Protein AF-A0A382JEU6-F1 (afdb_monomer)

Mean predicted aligned error: 6.32 Å

Foldseek 3Di:
DPPPPPPPDPDPVNLVVVVCVLCVLLVHDCPDDDDDDDPDDDQQNDDPVVLVVVLVCCVVVVAAEDEASDDDDPRNLVVSCVSNVRHHYYYPVRSVVSSVVVVVVD

Organism: NCBI:txid408172

pLDDT: mean 87.34, std 13.99, range [35.72, 96.75]

InterPro domains:
  IPR016496 GTPase HflX [PTHR10229] (3-106)
  IPR025121 GTPase HflX, N-terminal [PF13167] (14-101)
  IPR042108 GTPase HflX, N-terminal domain superfamily [G3DSA:3.40.50.11060] (5-103)

Structure (mmCIF, N/CA/C/O backbone):
data_AF-A0A382JEU6-F1
#
_entry.id   AF-A0A382JEU6-F1
#
loop_
_atom_site.group_PDB
_atom_site.id
_atom_site.type_symbol
_atom_site.label_atom_id
_atom_site.label_alt_id
_atom_site.label_comp_id
_atom_site.label_asym_id
_atom_site.label_entity_id
_atom_site.label_seq_id
_atom_site.pdbx_PDB_ins_code
_atom_site.Cartn_x
_atom_site.Cartn_y
_atom_site.Cartn_z
_atom_site.occupancy
_atom_site.B_iso_or_equiv
_atom_site.auth_seq_id
_atom_site.auth_comp_id
_atom_site.auth_asym_id
_atom_site.auth_atom_id
_atom_site.pdbx_PDB_model_num
ATOM 1 N N . VAL A 1 1 ? 23.741 -24.549 17.476 1.00 47.25 1 VAL A N 1
ATOM 2 C CA . VAL A 1 1 ? 22.361 -24.738 16.968 1.00 47.25 1 VAL A CA 1
ATOM 3 C C . VAL A 1 1 ? 22.301 -24.140 15.574 1.00 47.25 1 VAL A C 1
ATOM 5 O O . VAL A 1 1 ? 22.467 -22.937 15.447 1.00 47.25 1 VAL A O 1
ATOM 8 N N . ARG A 1 2 ? 22.183 -24.960 14.520 1.00 35.72 2 ARG A N 1
ATOM 9 C CA . ARG A 1 2 ? 21.922 -24.442 13.169 1.00 35.72 2 ARG A CA 1
ATOM 10 C C . ARG A 1 2 ? 20.485 -23.936 13.178 1.00 35.72 2 ARG A C 1
ATOM 12 O O . ARG A 1 2 ? 19.559 -24.734 13.075 1.00 35.72 2 ARG A O 1
ATOM 19 N N . THR A 1 3 ? 20.294 -22.642 13.394 1.00 51.62 3 THR A N 1
ATOM 20 C CA . THR A 1 3 ? 18.997 -22.001 13.208 1.00 51.62 3 THR A CA 1
ATOM 21 C C . THR A 1 3 ? 18.667 -22.120 11.725 1.00 51.62 3 THR A C 1
ATOM 23 O O . THR A 1 3 ? 19.183 -21.382 10.890 1.00 51.62 3 THR A O 1
ATOM 26 N N . ARG A 1 4 ? 17.853 -23.123 11.365 1.00 46.19 4 ARG A N 1
ATOM 27 C CA . ARG A 1 4 ? 17.121 -23.104 10.097 1.00 46.19 4 ARG A CA 1
ATOM 28 C C . ARG A 1 4 ? 16.422 -21.749 10.069 1.00 46.19 4 ARG A C 1
ATOM 30 O O . ARG A 1 4 ? 15.573 -21.495 10.918 1.00 46.19 4 ARG A O 1
ATOM 37 N N . ASN A 1 5 ? 16.858 -20.872 9.170 1.00 46.22 5 ASN A N 1
ATOM 38 C CA . ASN A 1 5 ? 16.215 -19.599 8.891 1.00 46.22 5 ASN A CA 1
ATOM 39 C C . ASN A 1 5 ? 14.782 -19.931 8.472 1.00 46.22 5 ASN A C 1
ATOM 41 O O . ASN A 1 5 ? 14.537 -20.337 7.340 1.00 46.22 5 ASN A O 1
ATOM 45 N N . LYS A 1 6 ? 13.868 -19.866 9.440 1.00 44.84 6 LYS A N 1
ATOM 46 C CA . LYS A 1 6 ? 12.469 -20.276 9.342 1.00 44.84 6 LYS A CA 1
ATOM 47 C C . LYS A 1 6 ? 11.648 -19.207 8.615 1.00 44.84 6 LYS A C 1
ATOM 49 O O . LYS A 1 6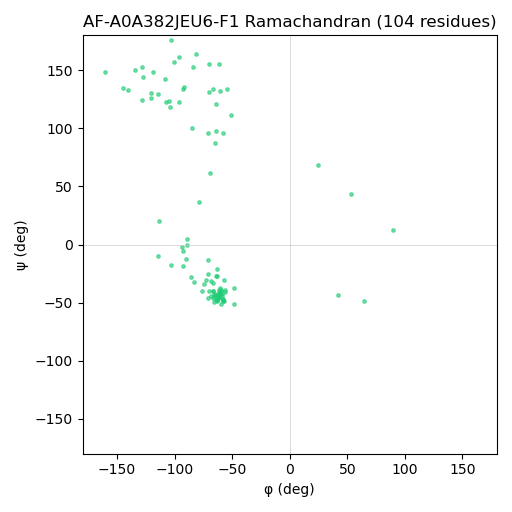 ? 10.490 -18.989 8.936 1.00 44.84 6 LYS A O 1
ATOM 54 N N . ARG A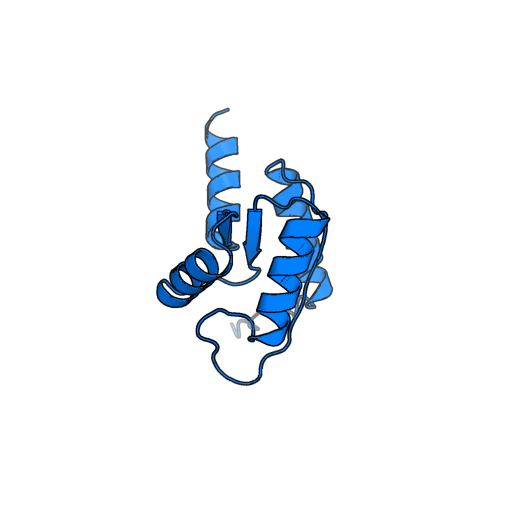 1 7 ? 12.241 -18.564 7.602 1.00 48.78 7 ARG A N 1
ATOM 55 C CA . ARG A 1 7 ? 11.492 -18.032 6.463 1.00 48.78 7 ARG A CA 1
ATOM 56 C C . ARG A 1 7 ? 10.988 -19.232 5.654 1.00 48.78 7 ARG A C 1
ATOM 58 O O . ARG A 1 7 ? 11.397 -19.449 4.518 1.00 48.78 7 ARG A O 1
ATOM 65 N N . GLU A 1 8 ? 10.157 -20.067 6.275 1.00 53.38 8 GLU A N 1
ATOM 66 C CA . GLU A 1 8 ? 9.228 -20.920 5.544 1.00 53.38 8 GLU A CA 1
ATOM 67 C C . GLU A 1 8 ? 8.264 -19.964 4.851 1.00 53.38 8 GLU A C 1
ATOM 69 O O . GLU A 1 8 ? 7.309 -19.490 5.445 1.00 53.38 8 GLU A O 1
ATOM 74 N N . ILE A 1 9 ? 8.681 -19.541 3.657 1.00 57.16 9 ILE A N 1
ATOM 75 C CA . ILE A 1 9 ? 7.901 -19.431 2.427 1.00 57.16 9 ILE A CA 1
ATOM 76 C C . ILE A 1 9 ? 6.396 -19.287 2.692 1.00 57.16 9 ILE A C 1
ATOM 78 O O . ILE A 1 9 ? 5.619 -20.185 2.381 1.00 57.16 9 ILE A O 1
ATOM 82 N N . TRP A 1 10 ? 5.984 -18.152 3.250 1.00 61.44 10 TRP A N 1
ATOM 83 C CA . TRP A 1 10 ? 4.609 -17.711 3.068 1.00 61.44 10 TRP A CA 1
ATOM 84 C C . TRP A 1 10 ? 4.466 -17.438 1.575 1.00 61.44 10 TRP A C 1
ATOM 86 O O . TRP A 1 10 ? 5.259 -16.687 0.993 1.00 61.44 10 TRP A O 1
ATOM 96 N N . GLY A 1 11 ? 3.539 -18.134 0.918 1.00 83.81 11 GLY A N 1
ATOM 97 C CA . GLY A 1 11 ? 3.255 -17.856 -0.478 1.00 83.81 11 GLY A CA 1
ATOM 98 C C . GLY A 1 11 ? 2.759 -16.419 -0.609 1.00 83.81 11 GLY A C 1
ATOM 99 O O . GLY A 1 11 ? 2.176 -15.874 0.323 1.00 83.81 11 GLY A O 1
ATOM 100 N N . LEU A 1 12 ? 2.922 -15.811 -1.787 1.00 86.38 12 LEU A N 1
ATOM 101 C CA . LEU A 1 12 ? 2.348 -14.487 -2.073 1.00 86.38 12 LEU A CA 1
ATOM 102 C C . LEU A 1 12 ? 0.862 -14.411 -1.676 1.00 86.38 12 LEU A C 1
ATOM 104 O O . LEU A 1 12 ? 0.400 -13.398 -1.172 1.00 86.38 12 LEU A O 1
ATOM 108 N N . LYS A 1 13 ? 0.122 -15.505 -1.889 1.00 88.75 13 LYS A N 1
ATOM 109 C CA . LYS A 1 13 ? -1.288 -15.609 -1.505 1.00 88.75 13 LYS A CA 1
ATOM 110 C C . LYS A 1 13 ? -1.493 -15.562 0.005 1.00 88.75 13 LYS A C 1
ATOM 112 O O . LYS A 1 13 ? -2.399 -14.874 0.448 1.00 88.75 13 LYS A O 1
ATOM 117 N N . ASP A 1 14 ? -0.660 -16.265 0.764 1.00 91.50 14 ASP A N 1
ATOM 118 C CA . ASP A 1 14 ? -0.779 -16.309 2.220 1.00 91.50 14 ASP A CA 1
ATOM 119 C C . ASP A 1 14 ? -0.395 -14.951 2.826 1.00 91.50 14 ASP A C 1
ATOM 121 O O . ASP A 1 14 ? -1.094 -14.468 3.707 1.00 91.50 14 ASP A O 1
ATOM 125 N N . SER A 1 15 ? 0.649 -14.298 2.288 1.00 90.88 15 SER A N 1
ATOM 126 C CA . SER A 1 15 ? 1.045 -12.927 2.663 1.00 90.88 15 SER A CA 1
ATOM 127 C C . SER A 1 15 ? -0.094 -11.931 2.444 1.00 90.88 15 SER A C 1
ATOM 129 O O . SER A 1 15 ? -0.436 -11.167 3.336 1.00 90.88 15 SER A O 1
ATOM 131 N N . LEU A 1 16 ? -0.730 -11.966 1.269 1.00 93.56 16 LEU A N 1
ATOM 132 C CA . LEU A 1 16 ? -1.824 -11.045 0.949 1.00 93.56 16 LEU A CA 1
ATOM 133 C C . LEU A 1 16 ? -3.116 -11.367 1.703 1.00 93.56 16 LEU A C 1
ATOM 135 O O . LEU A 1 16 ? -3.880 -10.450 1.995 1.00 93.56 16 LEU A O 1
ATOM 139 N N . SER A 1 17 ? -3.367 -12.641 2.015 1.00 94.38 17 SER A N 1
ATOM 140 C CA . SER A 1 17 ? -4.483 -13.030 2.882 1.00 94.38 17 SER A CA 1
ATOM 141 C C . SER A 1 17 ? -4.287 -12.450 4.278 1.00 94.38 17 SER A C 1
ATOM 143 O O . SER A 1 17 ? -5.185 -11.802 4.794 1.00 94.38 17 SER A O 1
ATOM 145 N N . GLU A 1 18 ? -3.092 -12.607 4.847 1.00 95.25 18 GLU A N 1
ATOM 146 C CA . GLU A 1 18 ? -2.747 -12.037 6.150 1.00 95.25 18 GLU A CA 1
ATOM 147 C C . GLU A 1 18 ? -2.826 -10.507 6.150 1.00 95.25 18 GLU A C 1
ATOM 149 O O . GLU A 1 18 ? -3.418 -9.924 7.054 1.00 95.25 18 GLU A O 1
ATOM 154 N N . LEU A 1 19 ? -2.309 -9.847 5.110 1.00 95.75 19 LEU A N 1
ATOM 155 C CA . LEU A 1 19 ? -2.414 -8.395 4.970 1.00 95.75 19 LEU A CA 1
ATOM 156 C C . LEU A 1 19 ? -3.877 -7.927 4.908 1.00 95.75 19 LEU A C 1
ATOM 158 O O . LEU A 1 19 ? -4.209 -6.882 5.466 1.00 95.75 19 LEU A O 1
ATOM 162 N N . SER A 1 20 ? -4.746 -8.702 4.252 1.00 95.88 20 SER A N 1
ATOM 163 C CA . SER A 1 20 ? -6.182 -8.409 4.182 1.00 95.88 20 SER A CA 1
ATOM 164 C C . SER A 1 20 ? -6.832 -8.535 5.560 1.00 95.88 20 SER A C 1
ATOM 166 O O . SER A 1 20 ? -7.508 -7.605 5.990 1.00 95.88 20 SER A O 1
ATOM 168 N N . ASP A 1 21 ? -6.538 -9.611 6.297 1.00 95.50 21 ASP A N 1
ATOM 169 C CA . ASP A 1 21 ? -7.031 -9.815 7.666 1.00 95.50 21 ASP A CA 1
ATOM 170 C C . ASP A 1 21 ? -6.566 -8.689 8.612 1.00 95.50 21 ASP A C 1
ATOM 172 O O . ASP A 1 21 ? -7.323 -8.218 9.465 1.00 95.50 21 ASP A O 1
ATOM 176 N N . LEU A 1 22 ? -5.319 -8.222 8.464 1.00 95.56 22 LEU A N 1
ATOM 177 C CA . LEU A 1 22 ? -4.796 -7.083 9.223 1.00 95.56 22 LEU A CA 1
ATOM 178 C C . LEU A 1 22 ? -5.538 -5.787 8.886 1.00 95.56 22 LEU A C 1
ATOM 180 O O . LEU A 1 22 ? -5.899 -5.040 9.796 1.00 95.56 22 LEU A O 1
ATOM 184 N N . ALA A 1 23 ? -5.764 -5.520 7.600 1.00 95.88 23 ALA A N 1
ATOM 185 C CA . ALA A 1 23 ? -6.478 -4.335 7.142 1.00 95.88 23 ALA A CA 1
ATOM 186 C C . ALA A 1 23 ? -7.923 -4.317 7.665 1.00 95.88 23 ALA A C 1
ATOM 188 O O . ALA A 1 23 ? -8.359 -3.312 8.228 1.00 95.88 23 ALA A O 1
ATOM 189 N N . GLU A 1 24 ? -8.632 -5.443 7.575 1.00 94.88 24 GLU A N 1
ATOM 190 C CA . GLU A 1 24 ? -9.976 -5.604 8.141 1.00 94.88 24 GLU A CA 1
ATOM 191 C C . GLU A 1 24 ? -9.977 -5.423 9.663 1.00 94.88 24 GLU A C 1
ATOM 193 O O . GLU A 1 24 ? -10.815 -4.709 10.215 1.00 94.88 24 GLU A O 1
ATOM 198 N N . GLY A 1 25 ? -8.983 -5.989 10.354 1.00 91.88 25 GLY A N 1
ATOM 199 C CA . GLY A 1 25 ? -8.784 -5.800 11.790 1.00 91.88 25 GLY A CA 1
ATOM 200 C C . GLY A 1 25 ? -8.480 -4.352 12.201 1.00 91.88 25 GLY A C 1
ATOM 201 O O . GLY A 1 25 ? -8.702 -3.996 13.360 1.00 91.88 25 GLY A O 1
ATOM 202 N N . ALA A 1 26 ? -7.999 -3.520 11.272 1.00 91.81 26 ALA A N 1
ATOM 203 C CA . ALA A 1 26 ? -7.809 -2.078 11.435 1.00 91.81 26 ALA A CA 1
ATOM 204 C C . ALA A 1 26 ? -9.051 -1.251 11.040 1.00 91.81 26 ALA A C 1
ATOM 206 O O . ALA A 1 26 ? -9.029 -0.025 11.147 1.00 91.81 26 ALA A O 1
ATOM 207 N N . GLY A 1 27 ? -10.131 -1.905 10.599 1.00 91.81 27 GLY A N 1
ATOM 208 C CA . GLY A 1 27 ? -11.382 -1.270 10.181 1.00 91.81 27 GLY A CA 1
ATOM 209 C C . GLY A 1 27 ? -11.453 -0.889 8.700 1.00 91.81 27 GLY A C 1
ATOM 210 O O . GLY A 1 27 ? -12.358 -0.146 8.325 1.00 91.81 27 GLY A O 1
ATOM 211 N N . ALA A 1 28 ? -10.528 -1.365 7.861 1.00 94.69 28 ALA A N 1
ATOM 212 C CA . ALA A 1 28 ? -10.586 -1.160 6.415 1.00 94.69 28 ALA A CA 1
ATOM 213 C C . ALA A 1 28 ? -11.481 -2.204 5.720 1.00 94.69 28 ALA A C 1
ATOM 215 O O . ALA A 1 28 ? -11.611 -3.334 6.180 1.00 94.69 28 ALA A O 1
ATOM 216 N N . GLU A 1 29 ? -12.056 -1.844 4.570 1.00 96.19 29 GLU A N 1
ATOM 217 C CA . GLU A 1 29 ? -12.745 -2.775 3.667 1.00 96.19 29 GLU A CA 1
ATOM 218 C C . GLU A 1 29 ? -11.845 -3.073 2.460 1.00 96.19 29 GLU A C 1
ATOM 220 O O . GLU A 1 29 ? -11.491 -2.175 1.690 1.00 96.19 29 GLU A O 1
ATOM 225 N N . VAL A 1 30 ? -11.460 -4.338 2.272 1.00 95.56 30 VAL A N 1
ATOM 226 C CA . VAL A 1 30 ? -10.575 -4.736 1.168 1.00 95.56 30 VAL A CA 1
ATOM 227 C C . VAL A 1 30 ? -11.390 -4.975 -0.103 1.00 95.56 30 VAL A C 1
ATOM 229 O O . VAL A 1 30 ? -11.975 -6.035 -0.306 1.00 95.56 30 VAL A O 1
ATOM 232 N N . VAL A 1 31 ? -11.401 -3.986 -1.000 1.00 95.88 31 VAL A N 1
ATOM 233 C CA . VAL A 1 31 ? -12.201 -4.033 -2.242 1.00 95.88 31 VAL A CA 1
ATOM 234 C C . VAL A 1 31 ? -11.451 -4.578 -3.464 1.00 95.88 31 VAL A C 1
ATOM 236 O O . VAL A 1 31 ? -12.073 -4.939 -4.463 1.00 95.88 31 VAL A O 1
ATOM 239 N N . SER A 1 32 ? -10.114 -4.611 -3.433 1.00 93.56 32 SER A N 1
ATOM 240 C CA . SER A 1 32 ? -9.290 -5.069 -4.558 1.00 93.56 32 SER A CA 1
ATOM 241 C C . SER A 1 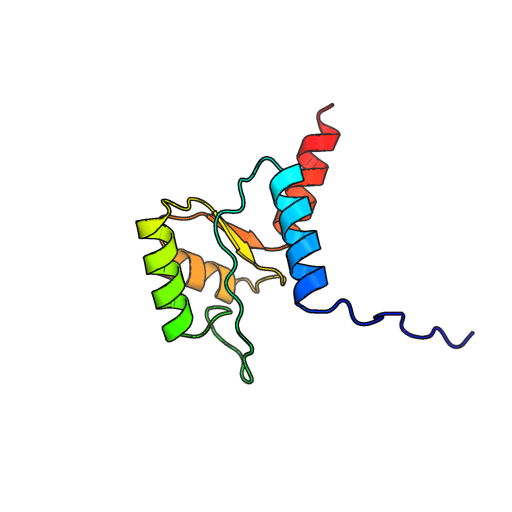32 ? -7.881 -5.459 -4.117 1.00 93.56 32 SER A C 1
ATOM 243 O O . SER A 1 32 ? -7.308 -4.855 -3.212 1.00 93.56 32 SER A O 1
ATOM 245 N N . THR A 1 33 ? -7.289 -6.434 -4.810 1.00 94.31 33 THR A N 1
ATOM 246 C CA . THR A 1 33 ? -5.898 -6.858 -4.609 1.00 94.31 33 THR A CA 1
ATOM 247 C C . THR A 1 33 ? -5.167 -6.876 -5.943 1.00 94.31 33 THR A C 1
ATOM 249 O O . THR A 1 33 ? -5.563 -7.563 -6.887 1.00 94.31 33 THR A O 1
ATOM 252 N N . ILE A 1 34 ? -4.055 -6.145 -6.021 1.00 93.12 34 ILE A N 1
ATOM 253 C CA . ILE A 1 34 ? -3.237 -6.033 -7.228 1.00 93.12 34 ILE A CA 1
ATOM 254 C C . ILE A 1 34 ? -1.830 -6.535 -6.926 1.00 93.12 34 ILE A C 1
ATOM 256 O O . ILE A 1 34 ? -1.165 -6.045 -6.023 1.00 93.12 34 ILE A O 1
ATOM 260 N N . THR A 1 35 ? -1.349 -7.484 -7.729 1.00 92.69 35 THR A N 1
ATOM 261 C CA . THR A 1 35 ? -0.007 -8.059 -7.574 1.00 92.69 35 THR A CA 1
ATOM 262 C C . THR A 1 35 ? 0.862 -7.809 -8.799 1.00 92.69 35 THR A C 1
ATOM 264 O O . THR A 1 35 ? 0.383 -7.726 -9.939 1.00 92.69 35 THR A O 1
ATOM 267 N N . GLN A 1 36 ? 2.168 -7.682 -8.572 1.00 88.00 36 GLN A N 1
ATOM 268 C CA . GLN A 1 36 ? 3.165 -7.592 -9.628 1.00 88.00 36 GLN A CA 1
ATOM 269 C C . GLN A 1 36 ? 4.448 -8.300 -9.197 1.00 88.00 36 GLN A C 1
ATOM 271 O O . GLN A 1 36 ? 4.965 -8.067 -8.114 1.00 88.00 36 GLN A O 1
ATOM 276 N N . THR A 1 37 ? 5.014 -9.110 -10.091 1.00 85.44 37 THR A N 1
ATOM 277 C CA . THR A 1 37 ? 6.403 -9.558 -9.964 1.00 85.44 37 THR A CA 1
ATOM 278 C C . THR A 1 37 ? 7.286 -8.651 -10.803 1.00 85.44 37 THR A C 1
ATOM 280 O O . THR A 1 37 ? 7.099 -8.522 -12.015 1.00 85.44 37 THR A O 1
ATOM 283 N N . ILE A 1 38 ? 8.263 -8.021 -10.165 1.00 79.44 38 ILE A N 1
ATOM 284 C CA . ILE A 1 38 ? 9.161 -7.066 -10.799 1.00 79.44 38 ILE A CA 1
ATOM 285 C C . ILE A 1 38 ? 10.613 -7.547 -10.663 1.00 79.44 38 ILE A C 1
ATOM 287 O O . ILE A 1 38 ? 11.065 -7.926 -9.591 1.00 79.44 38 ILE A O 1
ATOM 291 N N . LYS A 1 39 ? 11.348 -7.564 -11.786 1.00 74.19 39 LYS A N 1
ATOM 292 C CA . LYS A 1 39 ? 12.744 -8.044 -11.854 1.00 74.19 39 LYS A CA 1
ATOM 293 C C . LYS A 1 39 ? 13.800 -6.957 -11.597 1.00 74.19 39 LYS A C 1
ATOM 295 O O . LYS A 1 39 ? 14.977 -7.281 -11.493 1.00 74.19 39 LYS A O 1
ATOM 300 N N . LYS A 1 40 ? 13.416 -5.678 -11.585 1.00 74.12 40 LYS A N 1
ATOM 301 C CA . LYS A 1 40 ? 14.315 -4.513 -11.459 1.00 74.12 40 LYS A CA 1
ATOM 302 C C . LYS A 1 40 ? 13.745 -3.533 -10.446 1.00 74.12 40 LYS A C 1
ATOM 304 O O . LYS A 1 40 ? 12.541 -3.420 -10.369 1.00 74.12 40 LYS A O 1
ATOM 309 N N . HIS A 1 41 ? 14.571 -2.779 -9.737 1.00 71.44 41 HIS A N 1
ATOM 310 C CA . HIS A 1 41 ? 14.084 -1.753 -8.812 1.00 71.44 41 HIS A CA 1
ATOM 311 C C . HIS A 1 41 ? 13.127 -0.749 -9.499 1.00 7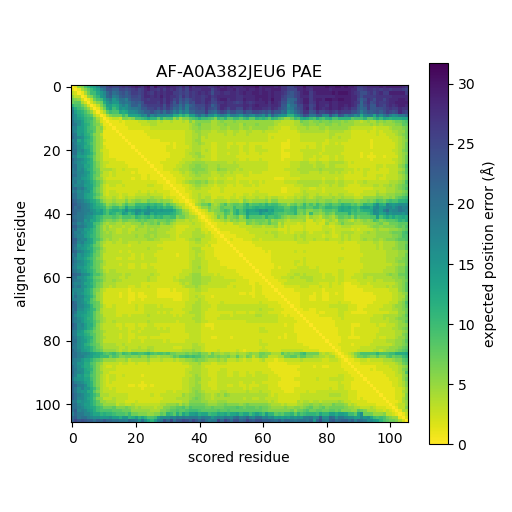1.44 41 HIS A C 1
ATOM 313 O O . HIS A 1 41 ? 13.440 -0.265 -10.591 1.00 71.44 41 HIS A O 1
ATOM 319 N N . SER A 1 42 ? 11.984 -0.434 -8.873 1.00 83.00 42 SER A N 1
ATOM 320 C CA . SER A 1 42 ? 11.044 0.603 -9.334 1.00 83.00 42 SER A CA 1
ATOM 321 C C . SER A 1 42 ? 11.083 1.820 -8.418 1.00 83.00 42 SER A C 1
ATOM 323 O O . SER A 1 42 ? 11.184 1.686 -7.206 1.00 83.00 42 SER A O 1
ATOM 325 N N . ILE A 1 43 ? 10.958 3.008 -9.010 1.00 87.00 43 ILE A N 1
ATOM 326 C CA . ILE A 1 43 ? 10.858 4.280 -8.281 1.00 87.00 43 ILE A CA 1
ATOM 327 C C . ILE A 1 43 ? 9.506 4.409 -7.567 1.00 87.00 43 ILE A C 1
ATOM 329 O O . ILE A 1 43 ? 9.422 5.121 -6.583 1.00 87.00 43 ILE A O 1
ATOM 333 N N . THR A 1 44 ? 8.461 3.732 -8.046 1.00 85.69 44 THR A N 1
ATOM 334 C CA . THR A 1 44 ? 7.089 3.800 -7.508 1.00 85.69 44 THR A CA 1
ATOM 335 C C . THR A 1 44 ? 6.645 2.479 -6.887 1.00 85.69 44 THR A C 1
ATOM 337 O O . THR A 1 44 ? 5.447 2.235 -6.837 1.00 85.69 44 THR A O 1
ATOM 340 N N . TYR A 1 45 ? 7.576 1.589 -6.508 1.00 89.56 45 TYR A N 1
ATOM 341 C CA . TYR A 1 45 ? 7.323 0.208 -6.046 1.00 89.56 45 TYR A CA 1
ATOM 342 C C . TYR A 1 45 ? 6.707 -0.719 -7.122 1.00 89.56 45 TYR A C 1
ATOM 344 O O . TYR A 1 45 ? 7.257 -1.770 -7.449 1.00 89.56 45 TYR A O 1
ATOM 352 N N . VAL A 1 46 ? 5.659 -0.269 -7.809 1.00 91.44 46 VAL A N 1
ATOM 353 C CA . VAL A 1 46 ? 5.051 -0.888 -8.991 1.00 91.44 46 VAL A CA 1
ATOM 354 C C . VAL A 1 46 ? 5.578 -0.281 -10.295 1.00 91.44 46 VAL A C 1
ATOM 356 O O . VAL A 1 46 ? 6.141 0.812 -10.306 1.00 91.44 46 VAL A O 1
ATOM 359 N N . GLY A 1 47 ? 5.415 -0.974 -11.422 1.00 90.56 47 GLY A N 1
ATOM 360 C CA . GLY A 1 47 ? 5.751 -0.440 -12.750 1.00 90.56 47 GLY A CA 1
ATOM 361 C C . GLY A 1 47 ? 4.654 0.464 -13.331 1.00 90.56 47 GLY A C 1
ATOM 362 O O . GLY A 1 47 ? 3.500 0.381 -12.919 1.00 90.56 47 GLY A O 1
ATOM 363 N N . LYS A 1 48 ? 4.982 1.263 -14.359 1.00 88.62 48 LYS A N 1
ATOM 364 C CA . LYS A 1 48 ? 4.060 2.242 -14.981 1.00 88.62 48 LYS A CA 1
ATOM 365 C C . LYS A 1 48 ? 2.678 1.670 -15.328 1.00 88.62 48 LYS A C 1
ATOM 367 O O . LYS A 1 48 ? 1.675 2.221 -14.908 1.00 88.62 48 LYS A O 1
ATOM 372 N N . GLY A 1 49 ? 2.617 0.541 -16.037 1.00 91.31 49 GLY A N 1
ATOM 373 C CA . GLY A 1 49 ? 1.325 -0.041 -16.427 1.00 91.31 49 GLY A CA 1
ATOM 374 C C . GLY A 1 49 ? 0.471 -0.483 -15.234 1.00 91.31 49 GLY A C 1
ATOM 375 O O . GLY A 1 49 ? -0.750 -0.490 -15.318 1.00 91.31 49 GLY A O 1
ATOM 376 N N . LYS A 1 50 ? 1.104 -0.825 -14.107 1.00 92.56 50 LYS A N 1
ATOM 377 C CA . LYS A 1 50 ? 0.395 -1.189 -12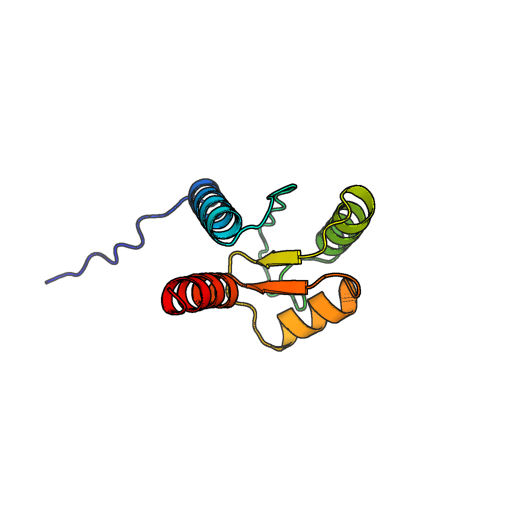.881 1.00 92.56 50 LYS A CA 1
ATOM 378 C C . LYS A 1 50 ? -0.025 0.030 -12.074 1.00 92.56 50 LYS A C 1
ATOM 380 O O . LYS A 1 50 ? -1.096 0.020 -11.486 1.00 92.56 50 LYS A O 1
ATOM 385 N N . LEU A 1 51 ? 0.768 1.093 -12.126 1.00 93.44 51 LEU A N 1
ATOM 386 C CA . LEU A 1 51 ? 0.386 2.396 -11.605 1.00 93.44 51 LEU A CA 1
ATOM 387 C C . LEU A 1 51 ? -0.871 2.936 -12.305 1.00 93.44 51 LEU A C 1
ATOM 389 O O . LEU A 1 51 ? -1.761 3.456 -11.645 1.00 93.44 51 LEU A O 1
ATOM 393 N N . ASP A 1 52 ? -0.980 2.749 -13.622 1.00 93.50 52 ASP A N 1
ATOM 394 C CA . ASP A 1 52 ? -2.179 3.132 -14.376 1.00 93.50 52 ASP A CA 1
ATOM 395 C C . ASP A 1 52 ? -3.399 2.273 -13.982 1.00 93.50 52 ASP A C 1
ATOM 397 O O . ASP A 1 52 ? -4.480 2.817 -13.770 1.00 93.50 52 ASP A O 1
ATOM 401 N N . GLN A 1 53 ? -3.216 0.961 -13.766 1.00 94.19 53 GLN A N 1
ATOM 402 C CA . GLN A 1 53 ? -4.270 0.087 -13.216 1.00 94.19 53 GLN A CA 1
ATOM 403 C C . GLN A 1 53 ? -4.712 0.513 -11.809 1.00 94.19 53 GLN A C 1
ATOM 405 O O . GLN A 1 53 ? -5.899 0.463 -11.502 1.00 94.19 53 GLN A O 1
ATOM 410 N N . LEU A 1 54 ? -3.777 0.941 -10.953 1.00 94.50 54 LEU A N 1
ATOM 411 C CA . LEU A 1 54 ? -4.107 1.450 -9.620 1.00 94.50 54 LEU A CA 1
ATOM 412 C C . LEU A 1 54 ? -4.952 2.721 -9.709 1.00 94.50 54 LEU A C 1
ATOM 414 O O . LEU A 1 54 ? -5.949 2.820 -9.006 1.00 94.50 54 LEU A O 1
ATOM 418 N N . ARG A 1 55 ? -4.611 3.662 -10.600 1.00 93.75 55 ARG A N 1
ATOM 419 C CA . ARG A 1 55 ? -5.417 4.879 -10.817 1.00 93.75 55 ARG A CA 1
ATOM 420 C C . ARG A 1 55 ? -6.846 4.557 -11.236 1.00 93.75 55 ARG A C 1
ATOM 422 O O . ARG A 1 55 ? -7.788 5.1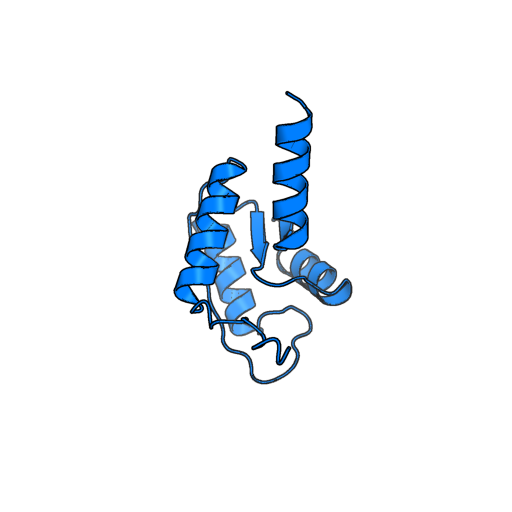55 -10.723 1.00 93.75 55 ARG A O 1
ATOM 429 N N . GLU A 1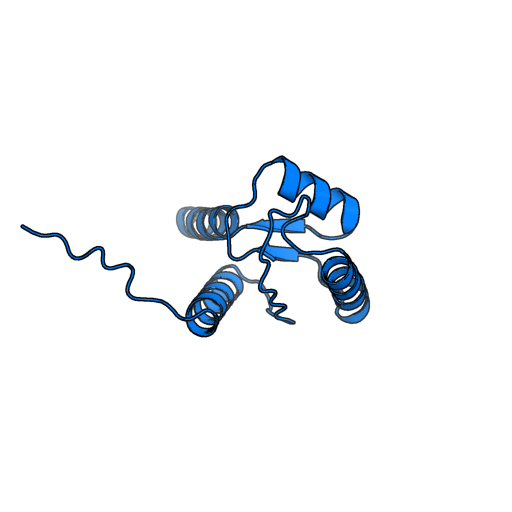 56 ? -7.001 3.615 -12.159 1.00 94.06 56 GLU A N 1
ATOM 430 C CA . GLU A 1 56 ? -8.317 3.167 -12.605 1.00 94.06 56 GLU A CA 1
ATOM 431 C C . GLU A 1 56 ? -9.099 2.525 -11.454 1.00 94.06 56 GLU A C 1
ATOM 433 O O . GLU A 1 56 ? -10.231 2.924 -11.191 1.00 94.06 56 GLU A O 1
ATOM 438 N N . ALA A 1 57 ? -8.477 1.606 -10.710 1.00 94.19 57 ALA A N 1
ATOM 439 C CA . ALA A 1 57 ? -9.101 0.956 -9.561 1.00 94.19 57 ALA A CA 1
ATOM 440 C C . ALA A 1 57 ? -9.526 1.968 -8.486 1.00 94.19 57 ALA A C 1
ATOM 442 O O . ALA A 1 57 ? -10.640 1.882 -7.974 1.00 94.19 57 ALA A O 1
ATOM 443 N N . VAL A 1 58 ? -8.679 2.960 -8.193 1.00 94.44 58 VAL A N 1
ATOM 444 C CA . VAL A 1 58 ? -8.991 4.056 -7.267 1.00 94.44 58 VAL A CA 1
ATOM 445 C C . VAL A 1 58 ? -10.235 4.812 -7.717 1.00 94.44 58 VAL A C 1
ATOM 447 O O . VAL A 1 58 ? -11.147 5.019 -6.922 1.00 94.44 58 VAL A O 1
ATOM 450 N N . SER A 1 59 ? -10.313 5.173 -8.998 1.00 92.81 59 SER A N 1
ATOM 451 C CA . SER A 1 59 ? -11.455 5.917 -9.530 1.00 92.81 59 SER A CA 1
ATOM 452 C C . SER A 1 59 ? -12.745 5.089 -9.552 1.00 92.81 59 SER A C 1
ATOM 454 O O . SER A 1 59 ? -13.799 5.591 -9.159 1.00 92.81 59 SER A O 1
ATOM 456 N N . VAL A 1 60 ? -12.671 3.828 -9.985 1.00 94.94 60 VAL A N 1
ATOM 457 C CA . VAL A 1 60 ? -13.832 2.937 -10.146 1.00 94.94 60 VAL A CA 1
ATOM 458 C C . VAL A 1 60 ? -14.400 2.510 -8.797 1.00 94.94 60 VAL A C 1
ATOM 460 O O . VAL A 1 60 ? -15.612 2.564 -8.592 1.00 94.94 60 VAL A O 1
ATOM 463 N N . HIS A 1 61 ? -13.531 2.101 -7.873 1.00 94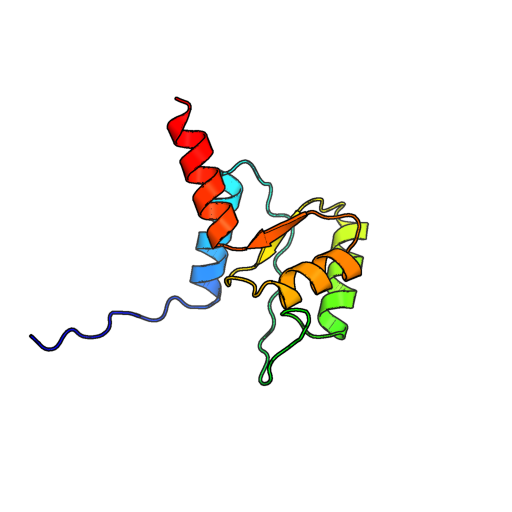.19 61 HIS A N 1
ATOM 464 C CA . HIS A 1 61 ? -13.932 1.569 -6.572 1.00 94.19 61 HIS A CA 1
ATOM 465 C C . HIS A 1 61 ? -13.979 2.636 -5.474 1.00 94.19 61 HIS A C 1
ATOM 467 O O . HIS A 1 61 ? -14.374 2.319 -4.358 1.00 94.19 61 HIS A O 1
ATOM 473 N N . LYS A 1 62 ? -13.620 3.891 -5.787 1.00 93.19 62 LYS A N 1
ATOM 474 C CA . LYS A 1 62 ? -13.538 5.005 -4.826 1.00 93.19 62 LYS A CA 1
ATOM 475 C C . LYS A 1 62 ? -12.658 4.665 -3.620 1.00 93.19 62 LYS A C 1
ATOM 477 O O . LYS A 1 62 ? -13.022 4.940 -2.482 1.00 93.19 62 LYS A O 1
ATOM 482 N N . ILE A 1 63 ? -11.516 4.041 -3.891 1.00 95.06 63 ILE A N 1
ATOM 483 C CA . ILE A 1 63 ? -10.539 3.670 -2.863 1.00 95.06 63 ILE A CA 1
ATOM 484 C C . ILE A 1 63 ? -9.959 4.953 -2.272 1.00 95.06 63 ILE A C 1
ATOM 486 O O . ILE A 1 63 ? -9.570 5.839 -3.028 1.00 95.06 63 ILE A O 1
ATOM 490 N N . ASP A 1 64 ? -9.870 5.034 -0.948 1.00 95.25 64 ASP A N 1
ATOM 491 C CA . ASP A 1 64 ? -9.226 6.146 -0.238 1.00 95.25 64 ASP A CA 1
ATOM 492 C C . ASP A 1 64 ? -7.825 5.797 0.289 1.00 95.25 64 ASP A C 1
ATOM 494 O O . ASP A 1 64 ? -7.032 6.696 0.569 1.00 95.25 64 ASP A O 1
ATOM 498 N N . THR A 1 65 ? -7.498 4.504 0.379 1.00 95.94 65 THR A N 1
ATOM 499 C CA . THR A 1 65 ? -6.267 3.995 0.986 1.00 95.94 65 THR A CA 1
ATOM 500 C C . THR A 1 65 ? -5.710 2.824 0.186 1.00 95.94 65 THR A C 1
ATOM 502 O O . THR A 1 65 ? -6.424 1.880 -0.146 1.00 95.94 65 THR A O 1
ATOM 505 N N . ILE A 1 66 ? -4.408 2.852 -0.090 1.00 96.75 66 ILE A N 1
ATOM 506 C CA . ILE A 1 66 ? -3.669 1.736 -0.681 1.00 96.75 66 ILE A CA 1
ATOM 507 C C . ILE A 1 66 ? -2.652 1.237 0.336 1.00 96.75 66 ILE A C 1
ATOM 509 O O . ILE A 1 66 ? -1.865 2.017 0.871 1.00 96.75 66 ILE A O 1
ATOM 513 N N . ILE A 1 67 ? -2.660 -0.078 0.553 1.00 96.69 67 ILE A N 1
ATOM 514 C CA . ILE A 1 67 ? -1.753 -0.772 1.465 1.00 96.69 67 ILE A CA 1
ATOM 515 C C . ILE A 1 67 ? -0.733 -1.556 0.640 1.00 96.69 67 ILE A C 1
ATOM 517 O O . ILE A 1 67 ? -1.103 -2.392 -0.186 1.00 96.69 67 ILE A O 1
ATOM 521 N N . CYS A 1 68 ? 0.548 -1.272 0.851 1.00 95.75 68 CYS A N 1
ATOM 522 C CA . CYS A 1 68 ? 1.656 -1.995 0.235 1.00 95.75 68 CYS A CA 1
ATOM 523 C C . CYS A 1 68 ? 2.127 -3.132 1.156 1.00 95.75 68 CYS A C 1
ATOM 525 O O . CYS A 1 68 ? 2.299 -2.928 2.356 1.00 95.75 68 CYS A O 1
ATOM 527 N N . ASP A 1 69 ? 2.329 -4.327 0.589 1.00 94.38 69 ASP A N 1
ATOM 528 C CA . ASP A 1 69 ? 2.725 -5.536 1.338 1.00 94.38 69 ASP A CA 1
ATOM 529 C C . ASP A 1 69 ? 4.144 -5.418 1.922 1.00 94.38 69 ASP A C 1
ATOM 531 O O . ASP A 1 69 ? 4.435 -5.928 3.006 1.00 94.38 69 ASP A O 1
ATOM 535 N N . ASP A 1 70 ? 5.028 -4.717 1.214 1.00 92.00 70 ASP A N 1
ATOM 536 C CA . ASP A 1 70 ? 6.395 -4.445 1.649 1.00 92.00 70 ASP A CA 1
ATOM 537 C C . ASP A 1 70 ? 6.530 -3.029 2.216 1.00 92.00 70 ASP A C 1
ATOM 539 O O . ASP A 1 70 ? 5.772 -2.126 1.859 1.00 92.00 70 ASP A O 1
ATOM 543 N N . GLU A 1 71 ? 7.548 -2.838 3.056 1.00 92.56 71 GLU A N 1
ATOM 544 C CA . GLU A 1 71 ? 7.996 -1.517 3.501 1.00 92.56 71 GLU A CA 1
ATOM 545 C C . GLU A 1 71 ? 8.446 -0.678 2.299 1.00 92.56 71 GLU A C 1
ATOM 547 O O . GLU A 1 71 ? 9.213 -1.145 1.446 1.00 92.56 71 GLU A O 1
ATOM 552 N N . LEU A 1 72 ? 7.965 0.562 2.234 1.00 93.94 72 LEU A N 1
ATOM 553 C CA . LEU A 1 72 ? 8.311 1.483 1.160 1.00 93.94 72 LEU A CA 1
ATOM 554 C C . LEU A 1 72 ? 9.523 2.315 1.564 1.00 93.94 72 LEU A C 1
ATOM 556 O O . LEU A 1 72 ? 9.585 2.871 2.659 1.00 93.94 72 LEU A O 1
ATOM 560 N N . ASP A 1 73 ? 10.478 2.480 0.648 1.00 94.00 73 ASP A N 1
ATOM 561 C CA . ASP A 1 73 ? 11.492 3.508 0.863 1.00 94.00 73 ASP A CA 1
ATOM 562 C C . ASP A 1 73 ? 10.874 4.918 0.727 1.00 94.00 73 ASP A C 1
ATOM 564 O O . ASP A 1 73 ? 9.871 5.098 0.023 1.00 94.00 73 ASP A O 1
ATOM 568 N N . PRO A 1 74 ? 11.466 5.955 1.353 1.00 93.44 74 PRO A N 1
ATOM 569 C CA . PRO A 1 74 ? 10.878 7.295 1.357 1.00 93.44 74 PRO A CA 1
ATOM 570 C C . PRO A 1 74 ? 10.624 7.869 -0.041 1.00 93.44 74 PRO A C 1
ATOM 572 O O . PRO A 1 74 ? 9.691 8.648 -0.240 1.00 93.44 74 PRO A O 1
ATOM 575 N N . ASN A 1 75 ? 11.449 7.499 -1.025 1.00 94.69 75 ASN A N 1
ATOM 576 C CA . ASN A 1 75 ? 11.255 7.950 -2.393 1.00 94.69 75 ASN A CA 1
ATOM 577 C C . ASN A 1 75 ? 10.112 7.176 -3.061 1.00 94.69 75 ASN A C 1
ATOM 579 O O . ASN A 1 75 ? 9.299 7.797 -3.734 1.00 94.69 75 ASN A O 1
ATOM 583 N N . GLN A 1 76 ? 9.985 5.865 -2.845 1.00 94.88 76 GLN A N 1
ATOM 584 C CA . GLN A 1 76 ? 8.836 5.094 -3.332 1.00 94.88 76 GLN A CA 1
ATOM 585 C C . GLN A 1 76 ? 7.507 5.635 -2.825 1.00 94.88 76 GLN A C 1
ATOM 587 O O . GLN A 1 76 ? 6.603 5.868 -3.632 1.00 94.88 76 GLN A O 1
ATOM 592 N N . GLN A 1 77 ? 7.410 5.883 -1.520 1.00 94.75 77 GLN A N 1
ATOM 593 C CA . GLN A 1 77 ? 6.199 6.430 -0.923 1.00 94.75 77 GLN A CA 1
ATOM 594 C C . GLN A 1 77 ? 5.851 7.796 -1.523 1.00 94.75 77 GLN A C 1
ATOM 596 O O . GLN A 1 77 ? 4.754 7.969 -2.054 1.00 94.75 77 GLN A O 1
ATOM 601 N N . LEU A 1 78 ? 6.812 8.726 -1.560 1.00 94.12 78 LEU A N 1
ATOM 602 C CA . LEU A 1 78 ? 6.607 10.050 -2.153 1.00 94.12 78 LEU A C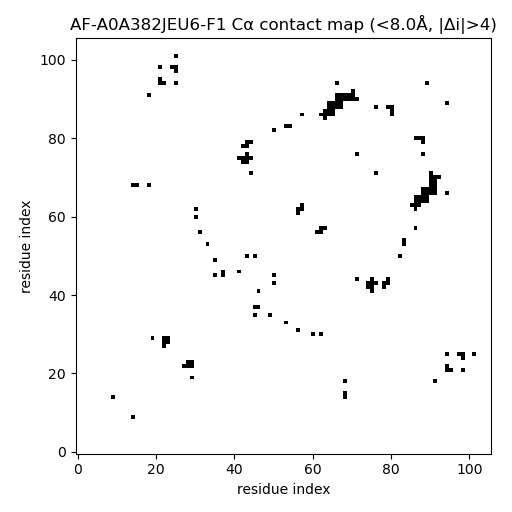A 1
ATOM 603 C C . LEU A 1 78 ? 6.147 9.963 -3.615 1.00 94.12 78 LEU A C 1
ATOM 605 O O . LEU A 1 78 ? 5.305 10.739 -4.065 1.00 94.12 78 LEU A O 1
ATOM 609 N N . GLN A 1 79 ? 6.718 9.048 -4.395 1.00 94.94 79 GLN A N 1
ATOM 610 C CA . GLN A 1 79 ? 6.406 8.930 -5.818 1.00 94.94 79 GLN A CA 1
ATOM 611 C C . GLN A 1 79 ? 5.038 8.286 -6.052 1.00 94.94 79 GLN A C 1
ATOM 613 O O . GLN A 1 79 ? 4.351 8.676 -6.999 1.00 94.94 79 GLN A O 1
ATOM 618 N N . LEU A 1 80 ? 4.617 7.349 -5.198 1.00 95.06 80 LEU A N 1
ATOM 619 C CA . LEU A 1 80 ? 3.261 6.800 -5.197 1.00 95.06 80 LEU A CA 1
ATOM 620 C C . LEU A 1 80 ? 2.229 7.864 -4.824 1.00 95.06 80 LEU A C 1
ATOM 622 O O . LEU A 1 80 ? 1.277 8.059 -5.577 1.00 95.06 80 LEU A O 1
ATOM 626 N N . GLU A 1 81 ? 2.456 8.603 -3.739 1.00 94.19 81 GLU A N 1
ATOM 627 C CA . GLU A 1 81 ? 1.576 9.691 -3.296 1.00 94.19 81 GLU A CA 1
ATOM 628 C C . GLU A 1 81 ? 1.418 10.755 -4.388 1.00 94.19 81 GLU A C 1
ATOM 630 O O . GLU A 1 81 ? 0.303 11.104 -4.764 1.00 94.19 81 GLU A O 1
ATOM 635 N N . ARG A 1 82 ? 2.522 11.196 -5.006 1.00 93.44 82 ARG A N 1
ATOM 636 C CA . ARG A 1 82 ? 2.480 12.134 -6.145 1.00 93.44 82 ARG A CA 1
ATOM 637 C C . ARG A 1 82 ? 1.789 11.566 -7.378 1.00 93.44 82 ARG A C 1
ATOM 639 O O . ARG A 1 82 ? 1.322 12.320 -8.219 1.00 93.44 82 ARG A O 1
ATOM 646 N N . SER A 1 83 ? 1.798 10.250 -7.543 1.00 92.88 83 SER A N 1
ATOM 647 C CA . SER A 1 83 ? 1.212 9.595 -8.708 1.00 92.88 83 SER A CA 1
ATOM 648 C C . SER A 1 83 ? -0.279 9.327 -8.554 1.00 92.88 83 SER A C 1
ATOM 650 O O . SER A 1 83 ? -0.964 9.216 -9.575 1.00 92.88 83 SER A O 1
ATOM 652 N N . LEU A 1 84 ? -0.747 9.155 -7.317 1.00 92.44 84 LEU A N 1
ATOM 653 C CA . LEU A 1 84 ? -2.097 8.702 -6.989 1.00 92.44 84 LEU A CA 1
ATOM 654 C C . LEU A 1 84 ? -2.931 9.766 -6.260 1.00 92.44 84 LEU A C 1
ATOM 656 O O . LEU A 1 84 ? -4.137 9.560 -6.183 1.00 92.44 84 LEU A O 1
ATOM 660 N N . GLU A 1 85 ? -2.304 10.873 -5.821 1.00 85.06 85 GLU A N 1
ATOM 661 C CA . GLU A 1 85 ? -2.757 12.194 -5.305 1.00 85.06 85 GLU A CA 1
ATOM 662 C C . GLU A 1 85 ? -3.946 12.233 -4.327 1.00 85.06 85 GLU A C 1
ATOM 664 O O . GLU A 1 85 ? -3.931 12.960 -3.340 1.00 85.06 85 GLU A O 1
ATOM 669 N N . THR A 1 86 ? -4.988 11.472 -4.612 1.00 88.38 86 THR A N 1
ATOM 670 C CA . THR A 1 86 ? -6.283 11.406 -3.933 1.00 88.38 86 THR A CA 1
ATOM 671 C C . THR A 1 86 ? -6.377 10.341 -2.842 1.00 88.38 86 THR A C 1
ATOM 673 O O . THR A 1 86 ? -7.391 10.292 -2.152 1.00 88.38 86 THR A O 1
ATOM 676 N N . VAL A 1 87 ? -5.353 9.497 -2.679 1.00 93.94 87 VAL A N 1
ATOM 677 C CA . VAL A 1 87 ? -5.394 8.337 -1.773 1.00 93.94 87 VAL A CA 1
ATOM 678 C C . VAL A 1 87 ? -4.218 8.312 -0.808 1.00 93.94 87 VAL A C 1
ATOM 680 O O . VAL A 1 87 ? -3.094 8.667 -1.167 1.00 93.94 87 VAL A O 1
ATOM 683 N N . LYS A 1 88 ? -4.476 7.850 0.416 1.00 94.88 88 LYS A N 1
ATOM 684 C CA . LYS A 1 88 ? -3.454 7.577 1.426 1.00 94.88 88 LYS A CA 1
ATOM 685 C C . LYS A 1 88 ? -2.649 6.352 0.997 1.00 94.88 88 LYS A C 1
ATOM 687 O O . LYS A 1 88 ? -3.223 5.316 0.666 1.00 94.88 88 LYS A O 1
ATOM 692 N N . ILE A 1 89 ? -1.326 6.452 1.037 1.00 96.38 89 ILE A N 1
ATOM 693 C CA . ILE A 1 89 ? -0.433 5.310 0.831 1.00 96.38 89 ILE A CA 1
ATOM 694 C C . ILE A 1 89 ? 0.117 4.907 2.192 1.00 96.38 89 ILE A C 1
ATOM 696 O O . ILE A 1 89 ? 0.692 5.736 2.895 1.00 96.38 89 ILE A O 1
ATOM 700 N N . ILE A 1 90 ? -0.077 3.648 2.569 1.00 96.06 90 ILE A N 1
ATOM 701 C CA . ILE A 1 90 ? 0.566 3.061 3.744 1.00 96.06 90 ILE A CA 1
ATOM 702 C C . ILE A 1 90 ? 1.258 1.765 3.353 1.00 96.06 90 ILE A C 1
ATOM 704 O O . ILE A 1 90 ? 0.854 1.086 2.409 1.00 96.06 90 ILE A O 1
ATOM 708 N N . ASP A 1 91 ? 2.300 1.418 4.086 1.00 96.12 91 ASP A N 1
ATOM 709 C CA . ASP A 1 91 ? 2.941 0.118 3.982 1.00 96.12 91 ASP A CA 1
ATOM 710 C C . ASP A 1 91 ? 2.541 -0.794 5.146 1.00 96.12 91 ASP A C 1
ATOM 712 O O . ASP A 1 91 ? 1.814 -0.404 6.070 1.00 96.12 91 ASP A O 1
ATOM 716 N N . ARG A 1 92 ? 3.014 -2.040 5.091 1.00 95.44 92 ARG A N 1
ATOM 717 C CA . ARG A 1 92 ? 2.771 -3.040 6.131 1.00 95.44 92 ARG A CA 1
ATOM 718 C C . ARG A 1 92 ? 3.233 -2.564 7.510 1.00 95.44 92 ARG A C 1
ATOM 720 O O . ARG A 1 92 ? 2.541 -2.817 8.494 1.00 95.44 92 ARG A O 1
ATOM 727 N N . THR A 1 93 ? 4.368 -1.875 7.606 1.00 95.12 93 THR A N 1
ATOM 728 C CA . THR A 1 93 ? 4.884 -1.378 8.889 1.00 95.12 93 THR A CA 1
ATOM 729 C C . THR A 1 93 ? 3.927 -0.353 9.492 1.00 95.12 93 THR A C 1
ATOM 731 O O . THR A 1 93 ? 3.554 -0.479 10.659 1.00 95.12 93 THR A O 1
ATOM 734 N N . ALA A 1 94 ? 3.474 0.617 8.697 1.00 95.00 94 ALA A N 1
ATOM 735 C CA . ALA A 1 94 ? 2.509 1.623 9.122 1.00 95.00 94 ALA A CA 1
ATOM 736 C C . ALA A 1 94 ? 1.171 0.998 9.547 1.00 95.00 94 ALA A C 1
ATOM 738 O O . ALA A 1 94 ? 0.658 1.342 10.609 1.00 95.00 94 ALA A O 1
ATOM 739 N N . LEU A 1 95 ? 0.645 0.030 8.785 1.00 95.94 95 LEU A N 1
ATOM 740 C CA . LEU A 1 95 ? -0.583 -0.687 9.148 1.00 95.94 95 LEU A CA 1
ATOM 741 C C . LEU A 1 95 ? -0.456 -1.387 10.509 1.00 95.94 95 LEU A C 1
ATOM 743 O O . LEU A 1 95 ? -1.329 -1.263 11.366 1.00 95.94 95 LEU A O 1
ATOM 747 N N . ILE A 1 96 ? 0.642 -2.114 10.723 1.00 95.00 96 ILE A N 1
ATOM 748 C CA . ILE A 1 96 ? 0.896 -2.820 11.983 1.00 95.00 96 ILE A CA 1
ATOM 749 C C . ILE A 1 96 ? 0.959 -1.829 13.155 1.00 95.00 96 ILE A C 1
ATOM 751 O O . ILE A 1 96 ? 0.389 -2.090 14.219 1.00 95.00 96 ILE A O 1
ATOM 755 N N . LEU A 1 97 ? 1.629 -0.688 12.970 1.00 93.88 97 LEU A N 1
ATOM 756 C CA . LEU A 1 97 ? 1.709 0.357 13.989 1.00 93.88 97 LEU A CA 1
ATOM 757 C C . LEU A 1 97 ? 0.337 0.975 14.291 1.00 93.88 97 LEU A C 1
ATOM 759 O O . LEU A 1 97 ? 0.014 1.140 15.468 1.00 93.88 97 LEU A O 1
ATOM 763 N N . ASP A 1 98 ? -0.482 1.247 13.272 1.00 90.50 98 ASP A N 1
ATOM 764 C CA . ASP A 1 98 ? -1.845 1.773 13.434 1.00 90.50 98 ASP A CA 1
ATOM 765 C C . ASP A 1 98 ? -2.728 0.796 14.239 1.00 90.50 98 ASP A C 1
ATOM 767 O O . ASP A 1 98 ? -3.430 1.207 15.169 1.00 90.50 98 ASP A O 1
ATOM 771 N N . ILE A 1 99 ? -2.629 -0.514 13.976 1.00 91.69 99 ILE A N 1
ATOM 772 C CA . ILE A 1 99 ? -3.348 -1.555 14.735 1.00 91.69 99 ILE A CA 1
ATOM 773 C C . ILE A 1 99 ? -2.924 -1.562 16.209 1.00 91.69 99 ILE A C 1
ATOM 775 O O . ILE A 1 99 ? -3.771 -1.640 17.105 1.00 91.69 99 ILE A O 1
ATOM 779 N N . PHE A 1 100 ? -1.620 -1.490 16.493 1.00 92.31 100 PHE A N 1
ATOM 780 C CA . PHE A 1 100 ? -1.139 -1.453 17.876 1.00 92.31 100 PHE A CA 1
ATOM 781 C C . PHE A 1 100 ? -1.539 -0.166 18.594 1.00 92.31 100 PHE A C 1
ATOM 783 O O . PHE A 1 100 ? -1.944 -0.226 19.756 1.00 92.31 100 PHE A O 1
ATOM 790 N N . ALA A 1 101 ? -1.471 0.977 17.910 1.00 88.81 101 ALA A N 1
ATOM 791 C CA . ALA A 1 101 ? -1.890 2.262 18.453 1.00 88.81 101 ALA A CA 1
ATOM 792 C C . ALA A 1 101 ? -3.385 2.269 18.808 1.00 88.81 101 ALA A C 1
ATOM 794 O O . ALA A 1 101 ? -3.752 2.755 19.876 1.00 88.81 101 ALA A O 1
ATOM 795 N N . SER A 1 102 ? -4.231 1.671 17.962 1.00 84.25 102 SER A N 1
ATOM 796 C CA . SER A 1 102 ? -5.666 1.509 18.226 1.00 84.25 102 SER A CA 1
ATOM 797 C C . SER A 1 102 ? -5.929 0.655 19.473 1.00 84.25 102 SER A C 1
ATOM 799 O O . SER A 1 102 ? -6.688 1.052 20.355 1.00 84.25 102 SER A O 1
ATOM 801 N N . ARG A 1 103 ? -5.242 -0.487 19.608 1.00 84.62 103 ARG A N 1
ATOM 802 C CA . ARG A 1 103 ? -5.411 -1.392 20.760 1.00 84.62 103 ARG A CA 1
ATOM 803 C C . ARG A 1 103 ? -4.896 -0.804 22.072 1.00 84.62 103 ARG A C 1
ATOM 805 O O . ARG A 1 103 ? -5.447 -1.110 23.121 1.00 84.62 103 ARG A O 1
ATOM 812 N N . ALA A 1 104 ? -3.863 0.035 22.022 1.00 82.69 104 ALA A N 1
ATOM 813 C CA . ALA A 1 104 ? -3.282 0.665 23.206 1.00 82.69 104 ALA A CA 1
ATOM 814 C C . ALA A 1 104 ? -4.176 1.749 23.842 1.00 82.69 104 ALA A C 1
ATOM 816 O O . ALA A 1 104 ? -3.894 2.179 24.958 1.00 82.69 104 ALA A O 1
ATOM 817 N N . GLN A 1 105 ? -5.223 2.211 23.148 1.00 69.44 105 GLN A N 1
ATOM 818 C CA . GLN A 1 105 ? -6.164 3.224 23.649 1.00 69.44 105 GLN A CA 1
ATOM 819 C C . GLN A 1 105 ? -7.364 2.640 24.418 1.00 69.44 105 GLN A C 1
ATOM 821 O O . GLN A 1 105 ? -8.244 3.403 24.818 1.00 69.44 105 GLN A O 1
ATOM 826 N N . THR A 1 106 ? -7.398 1.322 24.642 1.00 53.34 106 THR A N 1
ATOM 827 C CA . THR A 1 106 ? -8.454 0.629 25.410 1.00 53.34 106 THR A CA 1
ATOM 828 C C . THR A 1 106 ? -7.932 0.208 26.774 1.00 53.34 106 THR A C 1
ATOM 830 O O . THR A 1 106 ? -8.682 0.369 27.762 1.00 53.34 106 THR A O 1
#

Nearest PDB structures (foldseek):
  8kab-assembly1_h  TM=9.438E-01  e=5.721E-06  Mycolicibacterium smegmatis MC2 155
  7yla-assembly1_6  TM=9.222E-01  e=3.880E-05  Escherichia coli
  3kxl-assembly1_A  TM=8.424E-01  e=5.191E-04  Saccharolobus solfataricus
  8g31-assembly1_6  TM=4.747E-01  e=1.024E-03  Escherichia coli
  7jj8-assembly4_D  TM=6.561E-01  e=4.922E-01  Streptococcus pneumoniae R6

Sequence (106 aa):
VRTRNKREIWGLKDSLSELSDLAEGAGAEVVSTITQTIKKHSITYVGKGKLDQLREAVSVHKIDTIICDDELDPNQQLQLERSLETVKIIDRTALILDIFASRAQT

Radius of gyration: 15.24 Å; Cα contacts (8 Å, |Δi|>4): 87; chains: 1; bounding box: 36×37×42 Å

Solvent-accessible surface area (backbone atoms only — not comparable to full-atom values): 6617 Å² total; per-residue (Å²): 130,87,75,72,78,78,77,72,74,69,46,76,65,54,50,52,50,51,52,47,54,52,38,45,74,62,73,46,83,88,86,78,88,88,86,83,89,75,96,63,95,48,67,44,72,51,55,71,76,53,51,53,50,48,52,50,48,31,67,76,69,65,50,56,68,47,78,37,87,53,79,65,53,76,62,25,47,53,44,39,36,72,72,55,70,78,35,49,75,42,26,42,63,54,52,54,50,51,44,51,55,60,61,71,77,112

Secondary structure (DSSP, 8-state):
-----------HHHHHHHHHHHHHHTT-----------SS--TBSB-HHHHHHHHHHHHHHT--EEEESSPPPHHHHHHHHHHH-SSEEEEHHHHHHHHHHHHTT-